Protein AF-A0A075G4Y4-F1 (afdb_monomer_lite)

Radius of gyration: 36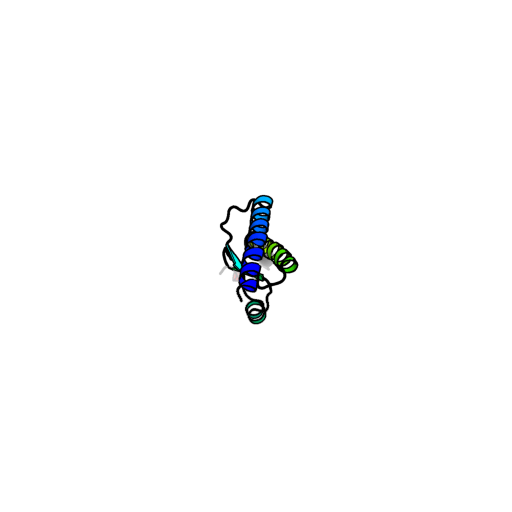.13 Å; chains: 1; bounding box: 74×23×98 Å

pLDDT: mean 80.38, std 12.79, range [43.12, 96.0]

Structure (mmCIF, N/CA/C/O backbone):
data_AF-A0A075G4Y4-F1
#
_entry.id   AF-A0A075G4Y4-F1
#
loop_
_atom_site.group_PDB
_atom_site.id
_atom_site.type_symbol
_atom_site.label_atom_id
_atom_site.label_alt_id
_atom_site.label_comp_id
_atom_site.label_asym_id
_atom_site.label_entity_id
_atom_site.label_seq_id
_atom_site.pdbx_PDB_ins_code
_atom_site.Cartn_x
_atom_site.Cartn_y
_atom_site.Cartn_z
_atom_site.occupancy
_atom_site.B_iso_or_equiv
_atom_site.auth_seq_id
_atom_site.auth_comp_id
_atom_site.auth_asym_id
_atom_site.auth_atom_id
_atom_site.pdbx_PDB_model_num
ATOM 1 N N . MET A 1 1 ? 11.783 -5.094 -32.821 1.00 59.66 1 MET A N 1
ATOM 2 C CA . MET A 1 1 ? 12.029 -6.338 -32.056 1.00 59.66 1 MET A CA 1
ATOM 3 C C . MET A 1 1 ? 13.352 -6.304 -31.299 1.00 59.66 1 MET A C 1
ATOM 5 O O . MET A 1 1 ? 13.279 -6.135 -30.096 1.00 59.66 1 MET A O 1
ATOM 9 N N . GLU A 1 2 ? 14.541 -6.379 -31.918 1.00 61.59 2 GLU A N 1
ATOM 10 C CA . GLU A 1 2 ? 15.810 -6.275 -31.147 1.00 61.59 2 GLU A CA 1
ATOM 11 C C . GLU A 1 2 ? 15.990 -4.912 -30.451 1.00 61.59 2 GLU A C 1
ATOM 13 O O . GLU A 1 2 ? 16.424 -4.857 -29.304 1.00 61.59 2 GLU A O 1
ATOM 18 N N . SER A 1 3 ? 15.583 -3.818 -31.106 1.00 68.25 3 SER A N 1
ATOM 19 C CA . SER A 1 3 ? 15.658 -2.461 -30.539 1.00 68.25 3 SER A CA 1
ATOM 20 C C . SER A 1 3 ? 14.761 -2.253 -29.312 1.00 68.25 3 SER A C 1
ATOM 22 O O . SER A 1 3 ? 15.124 -1.495 -28.419 1.00 68.25 3 SER A O 1
ATOM 24 N N . ASP A 1 4 ? 13.604 -2.917 -29.256 1.00 69.44 4 ASP A N 1
ATOM 25 C CA . ASP A 1 4 ? 12.621 -2.731 -28.177 1.00 69.44 4 ASP A CA 1
ATOM 26 C C . ASP A 1 4 ? 13.045 -3.494 -26.917 1.00 69.44 4 ASP A C 1
ATOM 28 O O . ASP A 1 4 ? 12.893 -3.005 -25.801 1.00 69.44 4 ASP A O 1
ATOM 32 N N . VAL A 1 5 ? 13.661 -4.667 -27.101 1.00 72.69 5 VAL A N 1
ATOM 33 C CA . VAL A 1 5 ? 14.238 -5.464 -26.009 1.00 72.69 5 VAL A CA 1
ATOM 34 C C . VAL A 1 5 ? 15.427 -4.739 -25.379 1.00 72.69 5 VAL A C 1
ATOM 36 O O . VAL A 1 5 ? 15.532 -4.683 -24.158 1.00 72.69 5 VAL A O 1
ATOM 39 N N . LEU A 1 6 ? 16.300 -4.138 -26.194 1.00 70.94 6 LEU A N 1
ATOM 40 C CA . LEU A 1 6 ? 17.425 -3.332 -25.707 1.00 70.94 6 LEU A CA 1
ATOM 41 C C . LEU A 1 6 ? 16.960 -2.111 -24.903 1.00 70.94 6 LEU A C 1
ATOM 43 O O . LEU A 1 6 ? 17.531 -1.819 -23.853 1.00 70.94 6 LEU A O 1
ATOM 47 N N . LEU A 1 7 ? 15.906 -1.431 -25.361 1.00 76.12 7 LEU A N 1
ATOM 48 C CA . LEU A 1 7 ? 15.320 -0.303 -24.639 1.00 76.12 7 LEU A CA 1
ATOM 49 C C . LEU A 1 7 ? 14.710 -0.743 -23.300 1.00 76.12 7 LEU A C 1
ATOM 51 O O . LEU A 1 7 ? 14.949 -0.101 -22.281 1.00 76.12 7 LEU A O 1
ATOM 55 N N . MET A 1 8 ? 13.983 -1.864 -23.276 1.00 75.19 8 MET A N 1
ATOM 56 C CA . MET A 1 8 ? 13.421 -2.415 -22.037 1.00 75.19 8 MET A CA 1
ATOM 57 C C . MET A 1 8 ? 14.499 -2.812 -21.025 1.00 75.19 8 MET A C 1
ATOM 59 O O . MET A 1 8 ? 14.346 -2.538 -19.837 1.00 75.19 8 MET A O 1
ATOM 63 N N . LEU A 1 9 ? 15.598 -3.420 -21.480 1.00 77.44 9 LEU A N 1
ATOM 64 C CA . LEU A 1 9 ? 16.726 -3.765 -20.612 1.00 77.44 9 LEU A CA 1
ATOM 65 C C . LEU A 1 9 ? 17.403 -2.513 -20.042 1.00 77.44 9 LEU A C 1
ATOM 67 O O . LEU A 1 9 ? 17.670 -2.461 -18.845 1.00 77.44 9 LEU A O 1
ATOM 71 N N . SER A 1 10 ? 17.607 -1.481 -20.865 1.00 84.81 10 SER A N 1
ATOM 72 C CA . SER A 1 10 ? 18.181 -0.212 -20.407 1.00 84.81 10 SER A CA 1
ATOM 73 C C . SER A 1 10 ? 17.282 0.498 -19.387 1.00 84.81 10 SER A C 1
ATOM 75 O O . SER A 1 10 ? 17.769 0.978 -18.363 1.00 84.81 10 SER A O 1
ATOM 77 N N . ASN A 1 11 ? 15.966 0.509 -19.612 1.00 88.00 11 ASN A N 1
ATOM 78 C CA . ASN A 1 11 ? 15.014 1.067 -18.652 1.00 88.00 11 ASN A CA 1
ATOM 79 C C . ASN A 1 11 ? 15.024 0.278 -17.336 1.00 88.00 11 ASN A C 1
ATOM 81 O O . ASN A 1 11 ? 15.020 0.878 -16.262 1.00 88.00 11 ASN A O 1
ATOM 85 N N . LEU A 1 12 ? 15.087 -1.056 -17.405 1.00 89.88 12 LEU A N 1
ATOM 86 C CA . LEU A 1 12 ? 15.162 -1.914 -16.225 1.00 89.88 12 LEU A CA 1
ATOM 87 C C . LEU A 1 12 ? 16.404 -1.606 -15.380 1.00 89.88 12 LEU A C 1
ATOM 89 O O . LEU A 1 12 ? 16.306 -1.535 -14.157 1.00 89.88 12 LEU A O 1
ATOM 93 N N . GLU A 1 13 ? 17.564 -1.406 -16.004 1.00 92.75 13 GLU A N 1
ATOM 94 C CA . GLU A 1 13 ? 18.798 -1.040 -15.298 1.00 92.75 13 GLU A CA 1
ATOM 95 C C . GLU A 1 13 ? 18.655 0.296 -14.556 1.00 92.75 13 GLU A C 1
ATOM 97 O O . GLU A 1 13 ? 18.961 0.375 -13.365 1.00 92.75 13 GLU A O 1
ATOM 102 N N . ILE A 1 14 ? 18.128 1.330 -15.220 1.00 94.06 14 ILE A N 1
ATOM 103 C CA . ILE A 1 14 ? 17.927 2.658 -14.616 1.00 94.06 14 ILE A CA 1
ATOM 104 C C . ILE A 1 14 ? 16.945 2.586 -13.441 1.00 94.06 14 ILE A C 1
ATOM 106 O O . ILE A 1 14 ? 17.189 3.166 -12.380 1.00 94.06 14 ILE A O 1
ATOM 110 N N . LEU A 1 15 ? 15.846 1.852 -13.607 1.00 95.12 15 LEU A N 1
ATOM 111 C CA . LEU A 1 15 ? 14.845 1.679 -12.560 1.00 95.12 15 LEU A CA 1
ATOM 112 C C . LEU A 1 15 ? 15.397 0.888 -11.366 1.00 95.12 15 LEU A C 1
ATOM 114 O O . LEU A 1 15 ? 15.100 1.239 -10.227 1.00 95.12 15 LEU A O 1
ATOM 118 N N . ASN A 1 16 ? 16.246 -0.120 -11.589 1.00 95.31 16 ASN A N 1
ATOM 119 C CA . ASN A 1 16 ? 16.918 -0.832 -10.496 1.00 95.31 16 ASN A CA 1
ATOM 120 C C . ASN A 1 16 ? 17.878 0.080 -9.723 1.00 95.31 16 ASN A C 1
ATOM 122 O O . ASN A 1 16 ? 17.835 0.096 -8.497 1.00 95.31 16 ASN A O 1
ATOM 126 N N . ILE A 1 17 ? 18.671 0.908 -10.414 1.00 95.81 17 ILE A N 1
ATOM 127 C CA . ILE A 1 17 ? 19.530 1.910 -9.756 1.00 95.81 17 ILE A CA 1
ATOM 128 C C . ILE A 1 17 ? 18.683 2.851 -8.891 1.00 95.81 17 ILE A C 1
ATOM 130 O O . ILE A 1 17 ? 19.047 3.171 -7.757 1.00 95.81 17 ILE A O 1
ATOM 134 N N . ARG A 1 18 ? 17.528 3.290 -9.408 1.00 95.88 18 ARG A N 1
ATOM 135 C CA . ARG A 1 18 ? 16.611 4.137 -8.644 1.00 95.88 18 ARG A CA 1
ATOM 136 C C . ARG A 1 18 ? 16.042 3.407 -7.425 1.00 95.88 18 ARG A C 1
ATOM 138 O O . ARG A 1 18 ? 15.999 4.006 -6.352 1.00 95.88 18 ARG A O 1
ATOM 145 N N . LEU A 1 19 ? 15.625 2.150 -7.578 1.00 95.25 19 LEU A N 1
ATOM 146 C CA . LEU A 1 19 ? 15.114 1.316 -6.490 1.00 95.25 19 LEU A CA 1
ATOM 147 C C . LEU A 1 19 ? 16.165 1.136 -5.389 1.00 95.25 19 LEU A C 1
ATOM 149 O O . LEU A 1 19 ? 15.842 1.304 -4.216 1.00 95.25 19 LEU A O 1
ATOM 153 N N . ASP A 1 20 ? 17.419 0.872 -5.746 1.00 95.25 20 ASP A N 1
ATOM 154 C CA . ASP A 1 20 ? 18.510 0.754 -4.777 1.00 95.25 20 ASP A CA 1
ATOM 155 C C . ASP A 1 20 ? 18.749 2.068 -4.024 1.00 95.25 20 ASP A C 1
ATOM 157 O O . ASP A 1 20 ? 18.853 2.063 -2.797 1.00 95.25 20 ASP A O 1
ATOM 161 N N . GLY A 1 21 ? 18.730 3.209 -4.722 1.00 93.38 21 GLY A N 1
ATOM 162 C CA . GLY A 1 21 ? 18.833 4.522 -4.079 1.00 93.38 21 GLY A CA 1
ATOM 163 C C . GLY A 1 21 ? 17.672 4.821 -3.121 1.00 93.38 21 GLY A C 1
ATOM 164 O O . GLY A 1 21 ? 17.873 5.419 -2.061 1.00 93.38 21 GLY A O 1
ATOM 165 N N . LEU A 1 22 ? 16.453 4.384 -3.453 1.00 92.06 22 LEU A N 1
ATOM 166 C CA . LEU A 1 22 ? 15.302 4.466 -2.548 1.00 92.06 22 LEU A CA 1
ATOM 167 C C . LEU A 1 22 ? 15.498 3.562 -1.325 1.00 92.06 22 LEU A C 1
ATOM 169 O O . LEU A 1 22 ? 15.345 4.021 -0.195 1.00 92.06 22 LEU A O 1
ATOM 173 N N . LYS A 1 23 ? 15.893 2.302 -1.526 1.00 91.38 23 LYS A N 1
ATOM 174 C CA . LYS A 1 23 ? 16.162 1.360 -0.433 1.00 91.38 23 LYS A CA 1
ATOM 175 C C . LYS A 1 23 ? 17.217 1.893 0.529 1.00 91.38 23 LYS A C 1
ATOM 177 O O . LYS A 1 23 ? 17.008 1.830 1.736 1.00 91.38 23 LYS A O 1
ATOM 182 N N . GLU A 1 24 ? 18.296 2.475 0.012 1.00 92.19 24 GLU A N 1
ATOM 183 C CA . GLU A 1 24 ? 19.329 3.121 0.824 1.00 92.19 24 GLU A CA 1
ATOM 184 C C . GLU A 1 24 ? 18.765 4.313 1.611 1.00 92.19 24 GLU A C 1
ATOM 186 O O . GLU A 1 24 ? 18.932 4.385 2.828 1.00 92.19 24 GLU A O 1
ATOM 191 N N . THR A 1 25 ? 18.030 5.206 0.941 1.00 87.56 25 THR A N 1
ATOM 192 C CA . THR A 1 25 ? 17.453 6.414 1.559 1.00 87.56 25 THR A CA 1
ATOM 193 C C . THR A 1 25 ? 16.501 6.084 2.711 1.00 87.56 25 THR A C 1
ATOM 195 O O . THR A 1 25 ? 16.500 6.772 3.732 1.00 87.56 25 THR A O 1
ATOM 198 N N . TYR A 1 26 ? 15.692 5.033 2.558 1.00 85.00 26 TYR A N 1
ATOM 199 C CA . TYR A 1 26 ? 14.682 4.627 3.538 1.00 85.00 26 TYR A CA 1
ATOM 200 C C . TYR A 1 26 ? 15.135 3.475 4.451 1.00 85.00 26 TYR A C 1
ATOM 202 O O . TYR A 1 26 ? 14.359 3.025 5.292 1.00 85.00 26 TYR A O 1
ATOM 210 N N . GLY A 1 27 ? 16.379 3.001 4.317 1.00 87.06 27 GLY A N 1
ATOM 211 C CA . GLY A 1 27 ? 16.932 1.916 5.134 1.00 87.06 27 GLY A CA 1
ATOM 212 C C . GLY A 1 27 ? 16.239 0.560 4.943 1.00 87.06 27 GLY A C 1
ATOM 213 O O . GLY A 1 27 ? 16.212 -0.249 5.870 1.00 87.06 27 GLY A O 1
ATOM 214 N N . VAL A 1 28 ? 15.661 0.308 3.767 1.00 86.31 28 VAL A N 1
ATOM 215 C CA . VAL A 1 28 ? 14.939 -0.932 3.452 1.00 86.31 28 VAL A CA 1
ATOM 216 C C . VAL A 1 28 ? 15.931 -2.016 3.033 1.00 86.31 28 VAL A C 1
ATOM 218 O O . VAL A 1 28 ? 16.604 -1.900 2.009 1.00 86.31 28 VAL A O 1
ATOM 221 N N . THR A 1 29 ? 16.004 -3.097 3.808 1.00 90.38 29 THR A N 1
ATOM 222 C CA . THR A 1 29 ? 16.895 -4.241 3.540 1.00 90.38 29 THR A CA 1
ATOM 223 C C . THR A 1 29 ? 16.206 -5.385 2.799 1.00 90.38 29 THR A C 1
ATOM 225 O O . THR A 1 29 ? 16.874 -6.331 2.378 1.00 90.38 29 THR A O 1
ATOM 228 N N . ASP A 1 30 ? 14.889 -5.297 2.609 1.00 87.69 30 ASP A N 1
ATOM 229 C CA . ASP A 1 30 ? 14.100 -6.314 1.927 1.00 87.69 30 ASP A C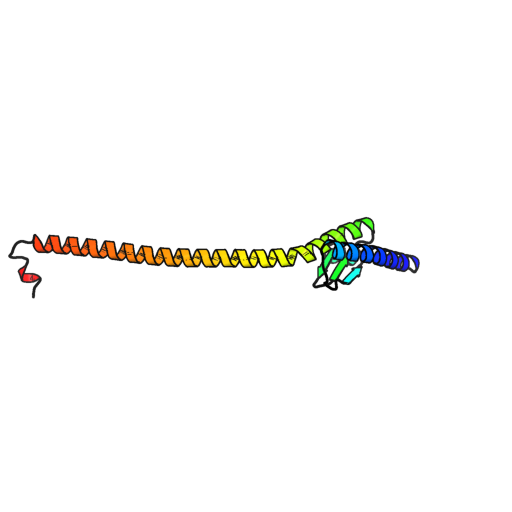A 1
ATOM 230 C C . ASP A 1 30 ? 14.539 -6.517 0.471 1.00 87.69 30 ASP A C 1
ATOM 232 O O . ASP A 1 30 ? 14.958 -5.594 -0.243 1.00 87.69 30 ASP A O 1
ATOM 236 N N . ASN A 1 31 ? 14.420 -7.762 0.007 1.00 92.12 31 ASN A N 1
ATOM 237 C CA . ASN A 1 31 ? 14.679 -8.104 -1.384 1.00 92.12 31 ASN A CA 1
ATOM 238 C C . ASN A 1 31 ? 13.459 -7.761 -2.247 1.00 92.12 31 ASN A C 1
ATOM 240 O O . ASN A 1 31 ? 12.578 -8.602 -2.439 1.00 92.12 31 ASN A O 1
ATOM 244 N N . ILE A 1 32 ? 13.418 -6.522 -2.730 1.00 93.06 32 ILE A N 1
ATOM 245 C CA . ILE A 1 32 ? 12.392 -6.035 -3.651 1.00 93.06 32 ILE A CA 1
ATOM 246 C C . ILE A 1 32 ? 12.802 -6.370 -5.089 1.00 93.06 32 ILE A C 1
ATOM 248 O O . ILE A 1 32 ? 13.871 -5.961 -5.537 1.00 93.06 32 ILE A O 1
ATOM 252 N N . GLU A 1 33 ? 11.953 -7.105 -5.802 1.00 94.06 33 GLU A N 1
ATOM 253 C CA . GLU A 1 33 ? 12.142 -7.457 -7.212 1.00 94.06 33 GLU A CA 1
ATOM 254 C C . GLU A 1 33 ? 11.350 -6.492 -8.099 1.00 94.06 33 GLU A C 1
ATOM 256 O O . GLU A 1 33 ? 10.146 -6.305 -7.911 1.00 94.06 33 GLU A O 1
ATOM 261 N N . LEU A 1 34 ? 12.018 -5.893 -9.083 1.00 94.50 34 LEU A N 1
ATOM 262 C CA . LEU A 1 34 ? 11.374 -5.043 -10.075 1.00 94.50 34 LEU A CA 1
ATOM 263 C C . LEU A 1 34 ? 10.928 -5.883 -11.279 1.00 94.50 34 LEU A C 1
ATOM 265 O O . LEU A 1 34 ? 11.727 -6.614 -11.866 1.00 94.50 34 LEU A O 1
ATOM 269 N N . CYS A 1 35 ? 9.663 -5.762 -11.672 1.00 92.81 35 CYS A N 1
ATOM 270 C CA . CYS A 1 35 ? 9.091 -6.464 -12.815 1.00 92.81 35 CYS A CA 1
ATOM 271 C C . CYS A 1 35 ? 8.534 -5.458 -13.826 1.00 92.81 35 CYS A C 1
ATOM 273 O O . CYS A 1 35 ? 7.640 -4.677 -13.504 1.00 92.81 35 CYS A O 1
ATOM 275 N N . LEU A 1 36 ? 9.029 -5.498 -15.063 1.00 92.38 36 LEU A N 1
ATOM 276 C CA . LEU A 1 36 ? 8.445 -4.724 -16.156 1.00 92.38 36 LEU A CA 1
ATOM 277 C C . LEU A 1 36 ? 7.347 -5.539 -16.828 1.00 92.38 36 LEU A C 1
ATOM 279 O O . LEU A 1 36 ? 7.563 -6.692 -17.200 1.00 92.38 36 LEU A O 1
ATOM 283 N N . GLY A 1 37 ? 6.183 -4.925 -16.976 1.00 88.88 37 GLY A N 1
ATOM 284 C CA . GLY A 1 37 ? 5.102 -5.423 -17.809 1.00 88.88 37 GLY A CA 1
ATOM 285 C C . GLY A 1 37 ? 4.843 -4.487 -18.982 1.00 88.88 37 GLY A C 1
ATOM 286 O O . GLY A 1 37 ? 5.485 -3.453 -19.156 1.00 88.88 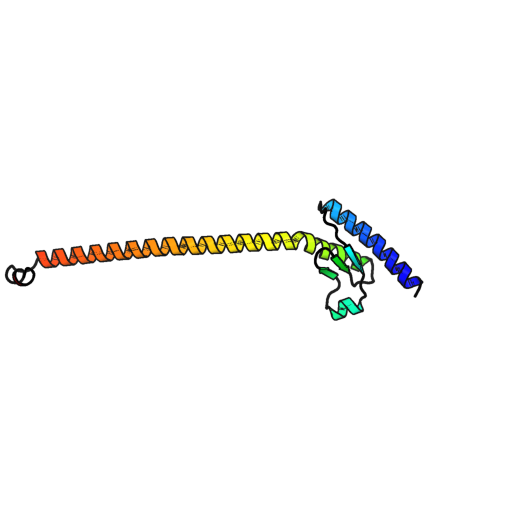37 GLY A O 1
ATOM 287 N N . THR A 1 38 ? 3.884 -4.870 -19.806 1.00 89.50 38 THR A N 1
ATOM 288 C CA . THR A 1 38 ? 3.447 -4.090 -20.966 1.00 89.50 38 THR A CA 1
ATOM 289 C C . THR A 1 38 ? 2.309 -3.139 -20.599 1.00 89.50 38 THR A C 1
ATOM 291 O O . THR A 1 38 ? 1.505 -3.435 -19.713 1.00 89.50 38 THR A O 1
ATOM 294 N N . ASN A 1 39 ? 2.171 -2.038 -21.343 1.00 89.31 39 ASN A N 1
ATOM 295 C CA . ASN A 1 39 ? 1.042 -1.115 -21.179 1.00 89.31 39 ASN A CA 1
ATOM 296 C C . ASN A 1 39 ? -0.315 -1.834 -21.329 1.00 89.31 39 ASN A C 1
ATOM 298 O O . ASN A 1 39 ? -1.248 -1.535 -20.591 1.00 89.31 39 ASN A O 1
ATOM 302 N N . GLU A 1 40 ? -0.418 -2.840 -22.209 1.00 91.38 40 GLU A N 1
ATOM 303 C CA . GLU A 1 40 ? -1.636 -3.654 -22.364 1.00 91.38 40 GLU A CA 1
ATOM 304 C C . GLU A 1 40 ? -2.000 -4.447 -21.098 1.00 91.38 40 GLU A C 1
ATOM 306 O O . GLU A 1 40 ? -3.179 -4.647 -20.797 1.00 91.38 40 GLU A O 1
ATOM 311 N N . GLU A 1 41 ? -1.006 -4.951 -20.361 1.00 90.88 41 GLU A N 1
ATOM 312 C CA . GLU A 1 41 ? -1.235 -5.627 -19.079 1.00 90.88 41 GLU A CA 1
ATOM 313 C C . GLU A 1 41 ? -1.716 -4.635 -18.021 1.00 90.88 41 GLU A C 1
ATOM 315 O O . GLU A 1 41 ? -2.670 -4.935 -17.299 1.00 90.88 41 GLU A O 1
ATOM 320 N N . GLY A 1 42 ? -1.118 -3.441 -17.986 1.00 90.25 42 GLY A N 1
ATOM 321 C CA . GLY A 1 42 ? -1.556 -2.346 -17.122 1.00 90.25 42 GLY A CA 1
ATOM 322 C C . GLY A 1 42 ? -3.003 -1.929 -17.391 1.00 90.25 42 GLY A C 1
ATOM 323 O O . GLY A 1 42 ? -3.811 -1.854 -16.467 1.00 90.25 42 GLY A O 1
ATOM 324 N N . GLU A 1 43 ? -3.383 -1.756 -18.660 1.00 92.44 43 GLU A N 1
ATOM 325 C CA . GLU A 1 43 ? -4.758 -1.425 -19.059 1.00 92.44 43 GLU A CA 1
ATOM 326 C C . GLU A 1 43 ? -5.770 -2.496 -18.632 1.00 92.44 43 GLU A C 1
ATOM 328 O O . GLU A 1 43 ? -6.832 -2.166 -18.102 1.00 92.44 43 GLU A O 1
ATOM 333 N N . LYS A 1 44 ? -5.435 -3.784 -18.798 1.00 94.56 44 LYS A N 1
ATOM 334 C CA . LYS A 1 44 ? -6.292 -4.900 -18.350 1.00 94.56 44 LYS A CA 1
ATOM 335 C C . LYS A 1 44 ? -6.498 -4.904 -16.838 1.00 94.56 44 LYS A C 1
ATOM 337 O O . LYS A 1 44 ? -7.568 -5.293 -16.371 1.00 94.56 44 LYS A O 1
ATOM 342 N N . LEU A 1 45 ? -5.477 -4.509 -16.081 1.00 91.94 45 LEU A N 1
ATOM 343 C CA . LEU A 1 45 ? -5.527 -4.412 -14.623 1.00 91.94 45 LEU A CA 1
ATOM 344 C C . LEU A 1 45 ? -6.109 -3.078 -14.134 1.00 91.94 45 LEU A C 1
ATOM 346 O O . LEU A 1 45 ? -6.484 -2.976 -12.967 1.00 91.94 45 LEU A O 1
ATOM 350 N N . GLY A 1 46 ? -6.211 -2.078 -15.012 1.00 94.06 46 GLY A N 1
ATOM 351 C CA . GLY A 1 46 ? -6.636 -0.724 -14.674 1.00 94.06 46 GLY A CA 1
ATOM 352 C C . GLY A 1 46 ? -5.609 0.052 -13.844 1.00 94.06 46 GLY A C 1
ATOM 353 O O . GLY A 1 46 ? -6.003 0.936 -13.085 1.00 94.06 46 GLY A O 1
ATOM 354 N N . CYS A 1 47 ? -4.316 -0.273 -13.942 1.00 92.75 47 CYS A N 1
ATOM 355 C CA . CYS A 1 47 ? -3.251 0.388 -13.183 1.00 92.75 47 CYS A CA 1
ATOM 356 C C . CYS A 1 47 ? -1.952 0.529 -13.996 1.00 92.75 47 CYS A C 1
ATOM 358 O O . CYS A 1 47 ? -1.725 -0.190 -14.964 1.00 92.75 47 CYS A O 1
ATOM 360 N N . ARG A 1 48 ? -1.092 1.477 -13.603 1.00 94.00 48 ARG A N 1
ATOM 361 C CA . ARG A 1 48 ? 0.207 1.741 -14.263 1.00 94.00 48 ARG A CA 1
ATOM 362 C C . ARG A 1 48 ? 1.401 1.184 -13.482 1.00 94.00 48 ARG A C 1
ATOM 364 O O . ARG A 1 48 ? 2.453 0.923 -14.056 1.00 94.00 48 ARG A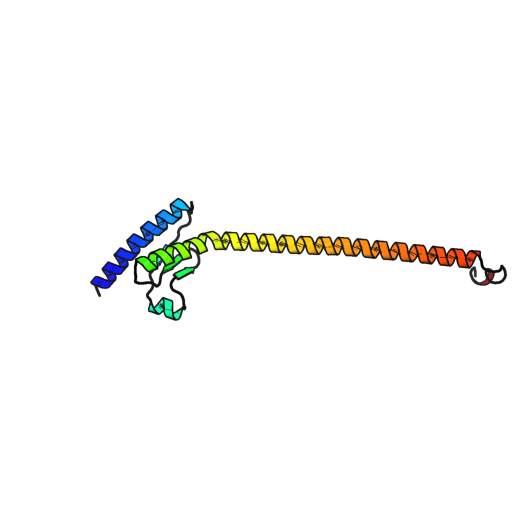 O 1
ATOM 371 N N . GLY A 1 49 ? 1.208 0.955 -12.189 1.00 94.50 49 GLY A N 1
ATOM 372 C CA . GLY A 1 49 ? 2.112 0.243 -11.298 1.00 94.50 49 GLY A CA 1
ATOM 373 C C . GLY A 1 49 ? 1.311 -0.617 -10.331 1.00 94.50 49 GLY A C 1
ATOM 374 O O . GLY A 1 49 ? 0.078 -0.510 -10.277 1.00 94.50 49 GLY A O 1
ATOM 375 N N . ARG A 1 50 ? 1.993 -1.541 -9.653 1.00 93.94 50 ARG A N 1
ATOM 376 C CA . ARG A 1 50 ? 1.403 -2.314 -8.558 1.00 93.94 50 ARG A CA 1
ATOM 377 C C . ARG A 1 50 ? 2.464 -2.965 -7.677 1.00 93.94 50 ARG A C 1
ATOM 379 O O . ARG A 1 50 ? 3.356 -3.643 -8.188 1.00 93.94 50 ARG A O 1
ATOM 386 N N . VAL A 1 51 ? 2.263 -2.935 -6.363 1.00 91.75 51 VAL A N 1
ATOM 387 C CA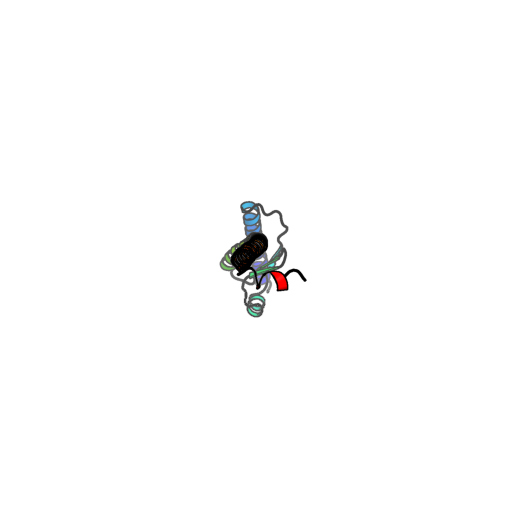 . VAL A 1 51 ? 2.983 -3.795 -5.408 1.00 91.75 51 VAL A CA 1
ATOM 388 C C . VAL A 1 51 ? 2.251 -5.124 -5.170 1.00 91.75 51 VAL A C 1
ATOM 390 O O . VAL A 1 51 ? 1.060 -5.159 -4.849 1.00 91.75 51 VAL A O 1
ATOM 393 N N . VAL A 1 52 ? 2.963 -6.251 -5.291 1.00 90.38 52 VAL A N 1
ATOM 394 C CA . VAL A 1 52 ? 2.467 -7.581 -4.887 1.00 90.38 52 VAL A CA 1
ATOM 395 C C . VAL A 1 52 ? 3.557 -8.336 -4.133 1.00 90.38 52 VAL A C 1
ATOM 397 O O . VAL A 1 52 ? 4.521 -8.823 -4.724 1.00 90.38 52 VAL A O 1
ATOM 400 N N . GLY A 1 53 ? 3.387 -8.478 -2.818 1.00 88.94 53 GLY A N 1
ATOM 401 C CA . GLY A 1 53 ? 4.403 -9.095 -1.965 1.00 88.94 53 GLY A CA 1
ATOM 402 C C . GLY A 1 53 ? 5.690 -8.272 -1.986 1.00 88.94 53 GLY A C 1
ATOM 403 O O . GLY A 1 53 ? 5.660 -7.082 -1.702 1.00 88.94 53 GLY A O 1
ATOM 404 N N . ASN A 1 54 ? 6.806 -8.900 -2.350 1.00 91.38 54 ASN A N 1
ATOM 405 C CA . ASN A 1 54 ? 8.106 -8.245 -2.499 1.00 91.38 54 ASN A CA 1
ATOM 406 C C . ASN A 1 54 ? 8.398 -7.800 -3.944 1.00 91.38 54 ASN A C 1
ATOM 408 O O . ASN A 1 54 ? 9.553 -7.566 -4.285 1.00 91.38 54 ASN A O 1
ATOM 412 N N . LYS A 1 55 ? 7.382 -7.746 -4.810 1.00 93.88 55 LYS A N 1
ATOM 413 C CA . LYS A 1 55 ? 7.544 -7.382 -6.218 1.00 93.88 55 LYS A CA 1
ATOM 414 C C . LYS A 1 55 ? 6.872 -6.053 -6.519 1.00 93.88 55 LYS A C 1
ATOM 416 O O . LYS A 1 55 ? 5.712 -5.857 -6.150 1.00 93.88 55 LYS A O 1
ATOM 421 N N . VAL A 1 56 ? 7.582 -5.185 -7.230 1.00 94.69 56 VAL A N 1
ATOM 422 C CA . VAL A 1 56 ? 7.061 -3.923 -7.763 1.00 94.69 56 VAL A CA 1
ATOM 423 C C . VAL A 1 56 ? 6.925 -4.073 -9.271 1.00 94.69 56 VAL A C 1
ATOM 425 O O . VAL A 1 56 ? 7.916 -4.267 -9.974 1.00 94.69 56 VAL A O 1
ATOM 428 N N . TYR A 1 57 ? 5.691 -4.003 -9.760 1.00 94.88 57 TYR A N 1
ATOM 429 C CA . TYR A 1 57 ? 5.373 -4.061 -11.180 1.00 94.88 57 TYR A CA 1
ATOM 430 C C . TYR A 1 57 ? 5.235 -2.654 -11.747 1.00 94.88 57 TYR A C 1
ATOM 432 O O . TYR A 1 57 ? 4.559 -1.815 -11.152 1.00 94.88 57 TYR A O 1
ATOM 440 N N . ILE A 1 58 ? 5.829 -2.425 -12.915 1.00 95.44 58 ILE A N 1
ATOM 441 C CA . ILE A 1 58 ? 5.682 -1.190 -13.687 1.00 95.44 58 ILE A CA 1
ATOM 442 C C . ILE A 1 58 ? 5.204 -1.565 -15.086 1.00 95.44 58 ILE A C 1
ATOM 444 O O . ILE A 1 58 ? 5.853 -2.349 -15.775 1.00 95.44 58 ILE A O 1
ATOM 448 N N . PHE A 1 59 ? 4.068 -1.002 -15.491 1.00 94.06 59 PHE A N 1
ATOM 449 C CA . PHE A 1 59 ? 3.427 -1.246 -16.787 1.00 94.06 59 PHE A CA 1
ATOM 450 C C . PHE A 1 59 ? 3.565 -0.048 -17.731 1.00 94.06 59 PHE A C 1
ATOM 452 O O . PHE A 1 59 ? 2.792 0.076 -18.673 1.00 94.06 59 PHE A O 1
ATOM 459 N N . GLU A 1 60 ? 4.498 0.861 -17.446 1.00 91.62 60 GLU A N 1
ATOM 460 C CA . GLU A 1 60 ? 4.729 2.071 -18.226 1.00 91.62 60 GLU A CA 1
ATOM 461 C C . GLU A 1 60 ? 6.006 1.955 -19.064 1.00 91.62 60 GLU A C 1
ATOM 463 O O . GLU A 1 60 ? 7.077 1.625 -18.552 1.00 91.62 60 GLU A O 1
ATOM 468 N N . GLY A 1 61 ? 5.883 2.235 -20.362 1.00 87.12 61 GLY A N 1
ATOM 469 C CA . GLY A 1 61 ? 6.984 2.195 -21.321 1.00 87.12 61 GLY A CA 1
ATOM 470 C C . GLY A 1 61 ? 7.811 3.481 -21.355 1.00 87.12 61 GLY A C 1
ATOM 471 O O . GLY A 1 61 ? 8.981 3.446 -21.747 1.00 87.12 61 GLY A O 1
ATOM 472 N N . ASN A 1 62 ? 7.236 4.615 -20.945 1.00 91.06 62 ASN A N 1
ATOM 473 C CA . ASN A 1 62 ? 7.975 5.863 -20.788 1.00 91.06 62 ASN A CA 1
ATOM 474 C C . ASN A 1 62 ? 8.817 5.841 -19.498 1.00 91.06 62 ASN A C 1
ATOM 476 O O . ASN A 1 62 ? 8.286 5.649 -18.410 1.00 91.06 62 ASN A O 1
ATOM 480 N N . LEU A 1 63 ? 10.130 6.069 -19.609 1.00 91.69 63 LEU A N 1
ATOM 481 C CA . LEU A 1 63 ? 11.053 5.981 -18.472 1.00 91.69 63 LEU A CA 1
ATOM 482 C C . LEU A 1 63 ? 10.769 7.011 -17.368 1.00 91.69 63 LEU A C 1
ATOM 484 O O . LEU A 1 63 ? 10.839 6.663 -16.191 1.00 91.69 63 LEU A O 1
ATOM 488 N N . ASP A 1 64 ? 10.464 8.258 -17.725 1.00 93.31 64 ASP A N 1
ATOM 489 C CA . ASP A 1 64 ? 10.237 9.321 -16.740 1.00 93.31 64 ASP A CA 1
ATOM 490 C C . ASP A 1 64 ? 8.989 9.009 -15.908 1.00 93.31 64 ASP A C 1
ATOM 492 O O . ASP A 1 64 ? 9.007 9.064 -14.678 1.00 93.31 64 ASP A O 1
ATOM 496 N N . GLU A 1 65 ? 7.925 8.574 -16.578 1.00 94.69 65 GLU A N 1
ATOM 497 C CA . GLU A 1 65 ? 6.687 8.165 -15.920 1.00 94.69 65 GLU A CA 1
ATOM 498 C C . GLU A 1 65 ? 6.873 6.865 -15.118 1.00 94.69 65 GLU A C 1
ATOM 500 O O . GLU A 1 65 ? 6.374 6.748 -13.999 1.00 94.69 65 GLU A O 1
ATOM 505 N N . ALA A 1 66 ? 7.652 5.908 -15.631 1.00 94.31 66 ALA A N 1
ATOM 506 C CA . ALA A 1 66 ? 8.022 4.692 -14.910 1.00 94.31 66 ALA A CA 1
ATOM 507 C C . ALA A 1 66 ? 8.795 4.993 -13.614 1.00 94.31 66 ALA A C 1
ATOM 509 O O . ALA A 1 66 ? 8.573 4.331 -12.600 1.00 94.31 66 ALA A O 1
ATOM 510 N N . LEU A 1 67 ? 9.673 6.002 -13.609 1.00 95.06 67 LEU A N 1
ATOM 511 C CA . LEU A 1 67 ? 10.395 6.444 -12.411 1.00 95.06 67 LEU A CA 1
ATOM 512 C C . LEU A 1 67 ? 9.456 7.064 -11.370 1.00 95.06 67 LEU A C 1
ATOM 514 O O . LEU A 1 67 ? 9.617 6.815 -10.171 1.00 95.06 67 LEU A O 1
ATOM 518 N N . GLU A 1 68 ? 8.478 7.861 -11.801 1.00 95.00 68 GLU A N 1
ATOM 519 C CA . GLU A 1 68 ? 7.451 8.403 -10.906 1.00 95.00 68 GLU A CA 1
ATOM 520 C C . GLU A 1 68 ? 6.603 7.290 -10.286 1.00 95.00 68 GLU A C 1
ATOM 522 O O . GLU A 1 68 ? 6.405 7.273 -9.068 1.00 95.00 68 GLU A O 1
ATOM 527 N N . ILE A 1 69 ? 6.178 6.324 -11.103 1.00 96.00 69 ILE A N 1
ATOM 528 C CA . ILE A 1 69 ? 5.430 5.148 -10.652 1.00 96.00 69 ILE A CA 1
ATOM 529 C C . ILE A 1 69 ? 6.269 4.335 -9.663 1.00 96.00 69 ILE A C 1
ATOM 531 O O . ILE A 1 69 ? 5.781 4.015 -8.585 1.00 96.00 69 ILE A O 1
ATOM 535 N N . LEU A 1 70 ? 7.546 4.068 -9.955 1.00 96.00 70 LEU A N 1
ATOM 536 C CA . LEU A 1 70 ? 8.443 3.366 -9.033 1.00 96.00 70 LEU A CA 1
ATOM 537 C C . LEU A 1 70 ? 8.505 4.052 -7.665 1.00 96.00 70 LEU A C 1
ATOM 539 O O . LEU A 1 70 ? 8.404 3.384 -6.639 1.00 96.00 70 LEU A O 1
ATOM 543 N N . ASN A 1 71 ? 8.664 5.379 -7.642 1.00 92.50 71 ASN A N 1
ATOM 544 C CA . ASN A 1 71 ? 8.679 6.128 -6.387 1.00 92.50 71 ASN A CA 1
ATOM 545 C C . ASN A 1 71 ? 7.352 5.957 -5.631 1.00 92.50 71 ASN A C 1
ATOM 547 O O . ASN A 1 71 ? 7.370 5.737 -4.424 1.00 92.50 71 ASN A O 1
ATOM 551 N N . HIS A 1 72 ? 6.216 6.049 -6.327 1.00 92.31 72 HIS A N 1
ATOM 552 C CA . HIS A 1 72 ? 4.892 5.894 -5.728 1.00 92.31 72 HIS A CA 1
ATOM 553 C C . HIS A 1 72 ? 4.690 4.499 -5.121 1.00 92.31 72 HIS A C 1
ATOM 555 O O . HIS A 1 72 ? 4.421 4.384 -3.926 1.00 92.31 72 HIS A O 1
ATOM 561 N N . GLU A 1 73 ? 4.903 3.447 -5.912 1.00 93.31 73 GLU A N 1
ATOM 562 C CA . GLU A 1 73 ? 4.723 2.054 -5.491 1.00 93.31 73 GLU A CA 1
ATOM 563 C C . GLU A 1 73 ? 5.705 1.669 -4.374 1.00 93.31 73 GLU A C 1
ATOM 565 O O . GLU A 1 73 ? 5.349 0.968 -3.428 1.00 93.31 73 GLU A O 1
ATOM 570 N N . PHE A 1 74 ? 6.944 2.170 -4.417 1.00 91.69 74 PHE A N 1
ATOM 571 C CA . PHE A 1 74 ? 7.899 1.963 -3.329 1.00 91.69 74 PHE A CA 1
ATOM 572 C C . PHE A 1 74 ? 7.406 2.581 -2.014 1.00 91.69 74 PHE A C 1
ATOM 574 O O . PHE A 1 74 ? 7.518 1.962 -0.955 1.00 91.69 74 PHE A O 1
ATOM 581 N N . MET A 1 75 ? 6.825 3.784 -2.062 1.00 87.12 75 MET A N 1
ATOM 582 C CA . MET A 1 75 ? 6.243 4.394 -0.868 1.00 87.12 75 MET A CA 1
ATOM 583 C C . MET A 1 75 ? 5.046 3.594 -0.353 1.00 87.12 75 MET A C 1
ATOM 585 O O . MET A 1 75 ? 4.913 3.457 0.861 1.00 87.12 75 MET A O 1
ATOM 589 N N . GLU A 1 76 ? 4.217 3.019 -1.230 1.00 84.12 76 GLU A N 1
ATOM 590 C CA . GLU A 1 76 ? 3.159 2.096 -0.802 1.00 84.12 76 GLU A CA 1
ATOM 591 C C . GLU A 1 76 ? 3.735 0.859 -0.104 1.00 84.12 76 GLU A C 1
ATOM 593 O O . GLU A 1 76 ? 3.260 0.499 0.972 1.00 84.12 76 GLU A O 1
ATOM 598 N N . PHE A 1 77 ? 4.802 0.259 -0.644 1.00 85.62 77 PHE A N 1
ATOM 599 C CA . PHE A 1 77 ? 5.483 -0.880 -0.018 1.00 85.62 77 PHE A CA 1
ATOM 600 C C . PHE A 1 77 ? 5.982 -0.553 1.399 1.00 85.62 77 PHE A C 1
ATOM 602 O O . PHE A 1 77 ? 5.829 -1.362 2.313 1.00 85.62 77 PHE A O 1
ATOM 609 N N . VAL A 1 78 ? 6.545 0.641 1.605 1.00 84.44 78 VAL A N 1
ATOM 610 C CA . VAL A 1 78 ? 7.076 1.070 2.910 1.00 84.44 78 VAL A CA 1
ATOM 611 C C . VAL A 1 78 ? 5.963 1.467 3.887 1.00 84.44 78 VAL A C 1
ATOM 613 O O . VAL A 1 78 ? 6.019 1.129 5.071 1.00 84.44 78 VAL A O 1
ATOM 616 N N . ILE A 1 79 ? 4.953 2.203 3.418 1.00 75.69 79 ILE A N 1
ATOM 617 C CA . ILE A 1 79 ? 3.933 2.823 4.277 1.00 75.69 79 ILE A CA 1
ATOM 618 C C . ILE A 1 79 ? 2.782 1.864 4.593 1.00 75.69 79 ILE A C 1
ATOM 620 O O . ILE A 1 79 ? 2.242 1.919 5.705 1.00 75.69 79 ILE A O 1
ATOM 624 N N . ALA A 1 80 ? 2.377 0.998 3.660 1.00 73.12 80 ALA A N 1
ATOM 625 C CA . ALA A 1 80 ? 1.205 0.141 3.846 1.00 73.12 80 ALA A CA 1
ATOM 626 C C . ALA A 1 80 ? 1.318 -0.763 5.090 1.00 73.12 80 ALA A C 1
ATOM 628 O O . ALA A 1 80 ? 0.389 -0.740 5.901 1.00 73.12 80 ALA A O 1
ATOM 629 N N . PRO A 1 81 ? 2.454 -1.447 5.355 1.00 70.94 81 PRO A N 1
ATOM 630 C CA . PRO A 1 81 ? 2.603 -2.248 6.570 1.00 70.94 81 PRO A CA 1
ATOM 631 C C . PRO A 1 81 ? 2.467 -1.419 7.854 1.00 70.94 81 PRO A C 1
ATOM 633 O O . PRO A 1 81 ? 1.818 -1.849 8.806 1.00 70.94 81 PRO A O 1
ATOM 636 N N . MET A 1 82 ? 3.032 -0.206 7.886 1.00 65.00 82 MET A N 1
ATOM 637 C CA . MET A 1 82 ? 2.918 0.683 9.049 1.00 65.00 82 MET A CA 1
ATOM 638 C C . MET A 1 82 ? 1.483 1.163 9.263 1.00 65.00 82 MET A C 1
ATOM 640 O O . MET A 1 82 ? 1.016 1.241 10.400 1.00 65.00 82 MET A O 1
ATOM 644 N N . THR A 1 83 ? 0.777 1.469 8.176 1.00 64.31 83 THR A N 1
ATOM 645 C CA . THR A 1 83 ? -0.613 1.935 8.218 1.00 64.31 83 THR A CA 1
ATOM 646 C C . THR A 1 83 ? -1.538 0.825 8.710 1.00 64.31 83 THR A C 1
ATOM 648 O O . THR A 1 83 ? -2.407 1.073 9.545 1.00 64.31 83 THR A O 1
ATOM 651 N N . ASP A 1 84 ? -1.313 -0.413 8.273 1.00 69.12 84 ASP A N 1
ATOM 652 C CA . ASP A 1 84 ? -2.068 -1.579 8.725 1.00 69.12 84 ASP A CA 1
ATOM 653 C C . ASP A 1 84 ? -1.849 -1.868 10.210 1.00 69.12 84 ASP A C 1
ATOM 655 O O . ASP A 1 84 ? -2.816 -2.100 10.941 1.00 69.12 84 ASP A O 1
ATOM 659 N N . GLU A 1 85 ? -0.606 -1.810 10.691 1.00 65.62 85 GLU A N 1
ATOM 660 C CA . GLU A 1 85 ? -0.320 -1.964 12.120 1.00 65.62 85 GLU A CA 1
ATOM 661 C C . GLU A 1 85 ? -0.927 -0.825 12.949 1.00 65.62 85 GLU A C 1
ATOM 663 O O . GLU A 1 85 ? -1.553 -1.075 13.982 1.00 65.62 85 GLU A O 1
ATOM 668 N N . PHE A 1 86 ? -0.853 0.419 12.470 1.00 57.94 86 PHE A N 1
ATOM 669 C CA . PHE A 1 86 ? -1.494 1.554 13.134 1.00 57.94 86 PHE A CA 1
ATOM 670 C C . PHE A 1 86 ? -3.019 1.384 13.214 1.00 57.94 86 PHE A C 1
ATOM 672 O O . PHE A 1 86 ? -3.622 1.585 14.271 1.00 57.94 86 PHE A O 1
ATOM 679 N N . ASN A 1 87 ? -3.646 0.926 12.129 1.00 64.25 87 ASN A N 1
ATOM 680 C CA . ASN A 1 87 ? -5.077 0.632 12.089 1.00 64.25 87 ASN A CA 1
ATOM 681 C C . ASN A 1 87 ? -5.455 -0.509 13.049 1.00 64.25 87 ASN A C 1
ATOM 683 O O . ASN A 1 87 ? -6.489 -0.437 13.723 1.00 64.25 87 ASN A O 1
ATOM 687 N N . LYS A 1 88 ? -4.617 -1.548 13.174 1.00 68.31 88 LYS A N 1
ATOM 688 C CA . LYS A 1 88 ? -4.817 -2.629 14.155 1.00 68.31 88 LYS A CA 1
ATOM 689 C C . LYS A 1 88 ? -4.749 -2.106 15.587 1.00 68.31 88 LYS A C 1
ATOM 691 O O . LYS A 1 88 ? -5.644 -2.428 16.378 1.00 68.31 88 LYS A O 1
ATOM 696 N N . VAL A 1 89 ? -3.756 -1.277 15.915 1.00 65.62 89 VAL A N 1
ATOM 697 C CA . VAL A 1 89 ? -3.623 -0.645 17.240 1.00 65.62 89 VAL A CA 1
ATOM 698 C C . VAL A 1 89 ? -4.852 0.211 17.544 1.00 65.62 89 VAL A C 1
ATOM 700 O O . VAL A 1 89 ? -5.522 -0.016 18.550 1.00 65.62 89 VAL A O 1
ATOM 703 N N . GLN A 1 90 ? -5.255 1.085 16.619 1.00 66.00 90 GLN A N 1
ATOM 704 C CA . GLN A 1 90 ? -6.436 1.933 16.789 1.00 66.00 90 GLN A CA 1
ATOM 705 C C . GLN A 1 90 ? -7.726 1.113 16.985 1.00 66.00 90 GLN A C 1
ATOM 707 O O . GLN A 1 90 ? -8.590 1.463 17.795 1.00 66.00 90 GLN A O 1
ATOM 712 N N . SER A 1 91 ? -7.867 -0.008 16.269 1.00 72.06 91 SER A N 1
ATOM 713 C CA . SER A 1 91 ? -9.010 -0.914 16.435 1.00 72.06 91 SER A CA 1
ATOM 714 C C . SER A 1 91 ? -9.026 -1.595 17.810 1.00 72.06 91 SER A C 1
ATOM 716 O O . SER A 1 91 ? -10.100 -1.836 18.371 1.00 72.06 91 SER A O 1
ATOM 718 N N . THR A 1 92 ? -7.845 -1.868 18.367 1.00 74.50 92 THR A N 1
ATOM 719 C CA . THR A 1 92 ? -7.665 -2.482 19.686 1.00 74.50 92 THR A CA 1
ATOM 720 C C . THR A 1 92 ? -7.996 -1.485 20.789 1.00 74.50 92 THR A C 1
ATOM 722 O O . THR A 1 92 ? -8.807 -1.800 21.658 1.00 74.50 92 THR A O 1
ATOM 725 N N . ASP A 1 93 ? -7.497 -0.253 20.694 1.00 70.69 93 ASP A N 1
ATOM 726 C CA . ASP A 1 93 ? -7.806 0.821 21.645 1.00 70.69 93 ASP A CA 1
ATOM 727 C C . ASP A 1 93 ? -9.305 1.124 21.689 1.00 70.69 93 ASP A C 1
ATOM 729 O O . ASP A 1 93 ? -9.896 1.286 22.759 1.00 70.69 93 ASP A O 1
ATOM 733 N N . ARG A 1 94 ? -9.967 1.120 20.525 1.00 69.94 94 ARG A N 1
ATOM 734 C CA . ARG A 1 94 ? -11.419 1.315 20.446 1.00 69.94 94 ARG A CA 1
ATOM 735 C C . ARG A 1 94 ? -12.197 0.173 21.104 1.00 69.94 94 ARG A C 1
ATOM 737 O O . ARG A 1 94 ? -13.223 0.428 21.739 1.00 69.94 94 ARG A O 1
ATOM 744 N N . LYS A 1 95 ? -11.741 -1.077 20.969 1.00 79.06 95 LYS A N 1
ATOM 745 C CA . LYS A 1 95 ? -12.338 -2.225 21.675 1.00 79.06 95 LYS A CA 1
ATOM 746 C C . LYS A 1 95 ? -12.147 -2.093 23.183 1.00 79.06 95 LYS A C 1
ATOM 748 O O . LYS A 1 95 ? -13.132 -2.194 23.909 1.00 79.06 95 LYS A O 1
ATOM 753 N N . LEU A 1 96 ? -10.930 -1.779 23.625 1.00 73.50 96 LEU A N 1
ATOM 754 C CA . LEU A 1 96 ? -10.599 -1.610 25.038 1.00 73.50 96 LEU A CA 1
ATOM 755 C C . LEU A 1 96 ? -11.434 -0.493 25.682 1.00 73.50 96 LEU A C 1
ATOM 757 O O . LEU A 1 96 ? -12.025 -0.682 26.743 1.00 73.50 96 LEU A O 1
ATOM 761 N N . PHE A 1 97 ? -11.562 0.652 25.004 1.00 74.50 97 PHE A N 1
ATOM 762 C CA . PHE A 1 97 ? -12.414 1.754 25.446 1.00 74.50 97 PHE A CA 1
ATOM 763 C C . PHE A 1 97 ? -13.876 1.319 25.596 1.00 74.50 97 PHE A C 1
ATOM 765 O O . PHE A 1 97 ? -14.501 1.591 26.621 1.00 74.50 97 PHE A O 1
ATOM 772 N N . ASN A 1 98 ? -14.422 0.606 24.606 1.00 78.75 98 ASN A N 1
ATOM 773 C CA . ASN A 1 98 ? -15.802 0.121 24.655 1.00 78.75 98 ASN A CA 1
ATOM 774 C C . ASN A 1 98 ? -16.027 -0.886 25.795 1.00 78.75 98 ASN A C 1
ATOM 776 O O . ASN A 1 98 ? -17.077 -0.854 26.438 1.00 78.75 98 ASN A O 1
ATOM 780 N N . GLU A 1 99 ? -15.063 -1.767 26.060 1.00 85.81 99 GLU A N 1
ATOM 781 C CA . GLU A 1 99 ? -15.125 -2.729 27.165 1.00 85.81 99 GLU A CA 1
ATOM 782 C C . GLU A 1 99 ? -15.065 -2.036 28.525 1.00 85.81 99 GLU A C 1
ATOM 784 O O . GLU A 1 99 ? -15.920 -2.299 29.373 1.00 85.81 99 GLU A O 1
ATOM 789 N N . MET A 1 100 ? -14.142 -1.086 28.712 1.00 73.25 100 MET A N 1
ATOM 790 C CA . MET A 1 100 ? -14.096 -0.270 29.928 1.00 73.25 100 MET A CA 1
ATOM 791 C C . MET A 1 100 ? -15.402 0.502 30.124 1.00 73.25 100 MET A C 1
ATOM 793 O O . MET A 1 100 ? -15.971 0.485 31.211 1.00 73.25 100 MET A O 1
ATOM 797 N N . SER A 1 101 ? -15.921 1.137 29.071 1.00 74.62 101 SER A N 1
ATOM 798 C CA . SER A 1 101 ? -17.161 1.916 29.139 1.00 74.62 101 SER A CA 1
ATOM 799 C C . SER A 1 101 ? -18.369 1.047 29.519 1.00 74.62 101 SER A C 1
ATOM 801 O O . SER A 1 101 ? -19.192 1.451 30.344 1.00 74.62 101 SER A O 1
ATOM 803 N N . ARG A 1 102 ? -18.451 -0.188 29.000 1.00 86.31 102 ARG A N 1
ATOM 804 C CA . ARG A 1 102 ? -19.454 -1.180 29.428 1.00 86.31 102 ARG A CA 1
ATOM 805 C C . ARG A 1 102 ? -19.266 -1.607 30.880 1.00 86.31 102 ARG A C 1
ATOM 807 O O . ARG A 1 102 ? -20.250 -1.651 31.610 1.00 86.31 102 ARG A O 1
ATOM 814 N N . ALA A 1 103 ? -18.036 -1.892 31.308 1.00 79.62 103 ALA A N 1
ATOM 815 C CA . ALA A 1 103 ? -17.754 -2.269 32.692 1.00 79.62 103 ALA A CA 1
ATOM 816 C C . ALA A 1 103 ? -18.173 -1.154 33.667 1.00 79.62 103 ALA A C 1
ATOM 818 O O . ALA A 1 103 ? -18.906 -1.417 34.619 1.00 79.62 103 ALA A O 1
ATOM 819 N N . PHE A 1 104 ? -17.810 0.100 33.377 1.00 75.81 104 PHE A N 1
ATOM 820 C CA . PHE A 1 104 ? -18.240 1.258 34.164 1.00 75.81 104 PHE A CA 1
ATOM 821 C C . PHE A 1 104 ? -19.761 1.441 34.153 1.00 75.81 104 PHE A C 1
ATOM 823 O O . PHE A 1 104 ? -20.349 1.697 35.202 1.00 75.81 104 PHE A O 1
ATOM 830 N N . SER A 1 105 ? -20.408 1.271 32.997 1.00 75.94 105 SER A N 1
ATOM 831 C CA . SER A 1 105 ? -21.868 1.378 32.877 1.00 75.94 105 SER A CA 1
ATOM 832 C C . SER A 1 105 ? -22.584 0.320 33.719 1.00 75.94 105 SER A C 1
ATOM 834 O O . SER A 1 105 ? -23.544 0.643 34.413 1.00 75.94 105 SER A O 1
ATOM 836 N N . ASN A 1 106 ? -22.096 -0.923 33.717 1.00 84.69 106 ASN A N 1
ATOM 837 C CA . ASN A 1 106 ? -22.660 -2.004 34.525 1.00 84.69 106 ASN A CA 1
ATOM 838 C C . ASN A 1 106 ? -22.534 -1.707 36.024 1.00 84.69 106 ASN A C 1
ATOM 840 O O . ASN A 1 106 ? -23.526 -1.792 36.743 1.00 84.69 106 ASN A O 1
ATOM 844 N N . VAL A 1 107 ? -21.353 -1.271 36.479 1.00 79.44 107 VAL A N 1
ATOM 845 C CA . VAL A 1 107 ? -21.131 -0.876 37.882 1.00 79.44 107 VAL A CA 1
ATOM 846 C C . VAL A 1 107 ? -22.043 0.287 38.280 1.00 79.44 107 VAL A C 1
ATOM 848 O O . VAL A 1 107 ? -22.644 0.271 39.354 1.00 79.44 107 VAL A O 1
ATOM 851 N N . TYR A 1 108 ? -22.188 1.290 37.411 1.00 74.50 108 TYR A N 1
ATOM 852 C CA . TYR A 1 108 ? -23.068 2.428 37.664 1.00 74.50 108 TYR A CA 1
ATOM 853 C C . TYR A 1 108 ? -24.540 2.004 37.785 1.00 74.50 108 TYR A C 1
ATOM 855 O O . TYR A 1 108 ? -25.221 2.423 38.721 1.00 74.50 108 TYR A O 1
ATOM 863 N N . ILE A 1 109 ? -25.024 1.146 36.880 1.00 77.19 109 ILE A N 1
ATOM 864 C CA . ILE A 1 109 ? -26.401 0.628 36.902 1.00 77.19 109 ILE A CA 1
ATOM 865 C C . ILE A 1 109 ? -26.658 -0.187 38.174 1.00 77.19 109 ILE A C 1
ATOM 867 O O . ILE A 1 109 ? -27.692 -0.006 38.818 1.00 77.19 109 ILE A O 1
ATOM 871 N N . GLU A 1 110 ? -25.728 -1.057 38.574 1.00 77.94 110 GLU A N 1
ATOM 872 C CA . GLU A 1 110 ? -25.852 -1.841 39.807 1.00 77.94 110 GLU A CA 1
ATOM 873 C C . GLU A 1 110 ? -25.931 -0.952 41.053 1.00 77.94 110 GLU A C 1
ATOM 875 O O . GLU A 1 110 ? -26.795 -1.161 41.910 1.00 77.94 110 GLU A O 1
ATOM 880 N N . LEU A 1 111 ? -25.080 0.074 41.137 1.00 71.62 111 LEU A N 1
ATOM 881 C CA . LEU A 1 111 ? -25.105 1.045 42.231 1.00 71.62 111 LEU A CA 1
ATOM 882 C C . LEU A 1 111 ? -26.413 1.841 42.254 1.00 71.62 111 LEU A C 1
ATOM 884 O O . LEU A 1 111 ? -27.036 1.963 43.308 1.00 71.62 111 LEU A O 1
ATOM 888 N N . ALA A 1 112 ? -26.863 2.343 41.104 1.00 68.50 112 ALA A N 1
ATOM 889 C CA . ALA A 1 112 ? -28.116 3.086 40.996 1.00 68.50 112 ALA A CA 1
ATOM 890 C C . ALA A 1 112 ? -29.324 2.232 41.415 1.00 68.50 112 ALA A C 1
ATOM 892 O O . ALA A 1 112 ? -30.196 2.699 42.157 1.00 68.50 112 ALA A O 1
ATOM 893 N N . ASN A 1 113 ? -29.353 0.962 41.003 1.00 77.69 113 ASN A N 1
ATOM 894 C CA . ASN A 1 113 ? -30.390 0.016 41.402 1.00 77.69 113 ASN A CA 1
ATOM 895 C C . ASN A 1 113 ? -30.357 -0.258 42.908 1.00 77.69 113 ASN A C 1
ATOM 897 O O . ASN A 1 113 ? -31.413 -0.217 43.538 1.00 77.69 113 ASN A O 1
ATOM 901 N N . ARG A 1 114 ? -29.172 -0.465 43.504 1.00 72.12 114 ARG A N 1
ATOM 902 C CA . ARG A 1 114 ? -29.025 -0.645 44.960 1.00 72.12 114 ARG A CA 1
ATOM 903 C C . ARG A 1 114 ? -29.537 0.552 45.743 1.00 72.12 114 ARG A C 1
ATOM 905 O O . ARG A 1 114 ? -30.381 0.379 46.615 1.00 72.12 114 ARG A O 1
ATOM 912 N N . VAL A 1 115 ? -29.100 1.759 45.388 1.00 71.12 115 VAL A N 1
ATOM 913 C CA . VAL A 1 115 ? -29.548 2.990 46.056 1.00 71.12 115 VAL A CA 1
ATOM 914 C C . VAL A 1 115 ? -31.062 3.135 45.939 1.00 71.12 115 VAL A C 1
ATOM 916 O O . VAL A 1 115 ? -31.734 3.453 46.919 1.00 71.12 115 VAL A O 1
ATOM 919 N N . THR A 1 116 ? -31.629 2.852 44.766 1.00 69.62 116 THR A N 1
ATOM 920 C CA . THR A 1 116 ? -33.082 2.912 44.557 1.00 69.62 116 THR A CA 1
ATOM 921 C C . THR A 1 116 ? -33.824 1.887 45.416 1.00 69.62 116 THR A C 1
ATOM 923 O O . THR A 1 116 ? -34.877 2.204 45.970 1.00 69.62 116 THR A O 1
ATOM 926 N N . TYR A 1 117 ? -33.279 0.678 45.560 1.00 67.06 117 TYR A N 1
ATOM 927 C CA . TYR A 1 117 ? -33.852 -0.372 46.400 1.00 67.06 117 TYR A CA 1
ATOM 928 C C . TYR A 1 117 ? -33.808 0.003 47.886 1.00 67.06 117 TYR A C 1
ATOM 930 O O . TYR A 1 117 ? -34.844 -0.007 48.545 1.00 67.06 117 TYR A O 1
ATOM 938 N N . GLU A 1 118 ? -32.652 0.446 48.386 1.00 67.50 118 GLU A N 1
ATOM 939 C CA . GLU A 1 118 ? -32.475 0.901 49.774 1.00 67.50 118 GLU A CA 1
ATOM 940 C C . GLU A 1 118 ? -33.375 2.100 50.107 1.00 67.50 118 GLU A C 1
ATOM 942 O O . GLU A 1 118 ? -33.921 2.212 51.206 1.00 67.50 118 GLU A O 1
ATOM 947 N N . SER A 1 119 ? -33.566 3.003 49.143 1.00 65.81 119 SER A N 1
ATOM 948 C CA . SER A 1 119 ? -34.472 4.148 49.281 1.00 65.81 119 SER A CA 1
ATOM 949 C C . SER A 1 119 ? -35.926 3.696 49.427 1.00 65.81 119 SER A C 1
ATOM 951 O O . SER A 1 119 ? -36.666 4.236 50.252 1.00 65.81 119 SER A O 1
ATOM 953 N N . LYS A 1 120 ? -36.335 2.693 48.638 1.00 70.31 120 LYS A N 1
ATOM 954 C CA . LYS A 1 120 ? -37.677 2.104 48.699 1.00 70.31 120 LYS A CA 1
ATOM 955 C C . LYS A 1 120 ? -37.898 1.326 49.998 1.00 70.31 120 LYS A C 1
ATOM 957 O O . LYS A 1 120 ? -38.952 1.498 50.601 1.00 70.31 120 LYS A O 1
ATOM 962 N N . GLU A 1 121 ? -36.919 0.554 50.470 1.00 71.12 121 GLU A N 1
ATOM 963 C CA . GLU A 1 121 ? -36.988 -0.122 51.776 1.00 71.12 121 GLU A CA 1
ATOM 964 C C . GLU A 1 121 ? -37.165 0.874 52.922 1.00 71.12 121 GLU A C 1
ATOM 966 O O . GLU A 1 121 ? -38.094 0.739 53.715 1.00 71.12 121 GLU A O 1
ATOM 971 N N . LYS A 1 122 ? -36.354 1.939 52.970 1.00 70.12 122 LYS A N 1
ATOM 972 C CA . LYS A 1 122 ? -36.493 2.984 53.999 1.00 70.12 122 LYS A CA 1
ATOM 973 C C . LYS A 1 122 ? -37.866 3.658 53.967 1.00 70.12 122 LYS A C 1
ATOM 975 O O . LYS A 1 122 ? -38.411 3.994 55.018 1.00 70.12 122 LYS A O 1
ATOM 980 N N . ALA A 1 123 ? -38.430 3.874 52.778 1.00 66.44 123 ALA A N 1
ATOM 981 C CA . ALA A 1 123 ? -39.770 4.436 52.637 1.00 66.44 123 ALA A CA 1
ATOM 982 C C . ALA A 1 123 ? -40.851 3.486 53.184 1.00 66.44 123 ALA A C 1
ATOM 984 O O . ALA A 1 123 ? -41.752 3.938 53.894 1.00 66.44 123 ALA A O 1
ATOM 985 N N . ILE A 1 124 ? -40.735 2.182 52.908 1.00 71.38 124 ILE A N 1
ATOM 986 C CA . ILE A 1 124 ? -41.639 1.147 53.432 1.00 71.38 124 ILE A CA 1
ATOM 987 C C . ILE A 1 124 ? -41.531 1.058 54.959 1.00 71.38 124 ILE A C 1
ATOM 989 O O . ILE A 1 124 ? -42.552 1.115 55.641 1.00 71.38 124 ILE A O 1
ATOM 993 N N . ASP A 1 125 ? -40.319 1.021 55.512 1.00 72.06 125 ASP A N 1
ATOM 994 C CA . ASP A 1 125 ? -40.082 0.986 56.960 1.00 72.06 125 ASP A CA 1
ATOM 995 C C . ASP A 1 125 ? -40.724 2.170 57.692 1.00 72.06 125 ASP A C 1
ATOM 997 O O . ASP A 1 125 ? -41.318 2.019 58.765 1.00 72.06 125 ASP A O 1
ATOM 1001 N N . ASN A 1 126 ? -40.623 3.368 57.113 1.00 70.94 126 ASN A N 1
ATOM 1002 C CA . ASN A 1 126 ? -41.221 4.573 57.682 1.00 70.94 126 ASN A CA 1
ATOM 1003 C C . ASN A 1 126 ? -42.755 4.533 57.629 1.00 70.94 126 ASN A C 1
ATOM 1005 O O . ASN A 1 126 ? -43.408 4.928 58.599 1.00 70.94 126 ASN A O 1
ATOM 1009 N N . LEU A 1 127 ? -43.330 4.010 56.541 1.00 69.81 127 LEU A N 1
ATOM 1010 C CA . LEU A 1 127 ? -44.772 3.778 56.424 1.00 69.81 127 LEU A CA 1
ATOM 1011 C C . LEU A 1 127 ? -45.260 2.773 57.473 1.00 69.81 127 LEU A C 1
ATOM 1013 O O . LEU A 1 127 ? -46.205 3.068 58.202 1.00 69.81 127 LEU A O 1
ATOM 1017 N N . VAL A 1 128 ? -44.580 1.631 57.617 1.00 71.38 128 VAL A N 1
ATOM 1018 C CA . VAL A 1 128 ? -44.933 0.592 58.598 1.00 71.38 128 VAL A CA 1
ATOM 1019 C C . VAL A 1 128 ? -44.855 1.129 60.028 1.00 71.38 128 VAL A C 1
ATOM 1021 O O . VAL A 1 128 ? -45.760 0.897 60.833 1.00 71.38 128 VAL A O 1
ATOM 1024 N N . LYS A 1 129 ? -43.823 1.913 60.365 1.00 74.12 129 LYS A N 1
ATOM 1025 C CA . LYS A 1 129 ? -43.688 2.528 61.698 1.00 74.12 129 LYS A CA 1
ATOM 1026 C C . LYS A 1 129 ? -44.825 3.500 62.014 1.00 74.12 129 LYS A C 1
ATOM 1028 O O . LYS A 1 129 ? -45.281 3.503 63.162 1.00 74.12 129 LYS A O 1
ATOM 1033 N N . GLY A 1 130 ? -45.301 4.251 61.020 1.00 68.88 130 GLY A N 1
ATOM 1034 C CA . GLY A 1 130 ? -46.403 5.210 61.136 1.00 68.88 130 GLY A CA 1
ATOM 1035 C C . GLY A 1 130 ? -47.813 4.605 61.155 1.00 68.88 130 GLY A C 1
ATOM 1036 O O . GLY A 1 130 ? -48.768 5.338 61.405 1.00 68.88 130 GLY A O 1
ATOM 1037 N N . LEU A 1 131 ? -47.973 3.295 60.922 1.00 66.12 131 LEU A N 1
ATOM 1038 C CA . LEU A 1 131 ? -49.295 2.661 60.902 1.00 66.12 131 LEU A CA 1
ATOM 1039 C C . LEU A 1 131 ? -49.968 2.639 62.295 1.00 66.12 131 LEU A C 1
ATOM 1041 O O . LEU A 1 131 ? -49.302 2.351 63.301 1.00 66.12 131 LEU A O 1
ATOM 1045 N N . PRO A 1 132 ? -51.300 2.859 62.365 1.00 63.72 132 PRO A N 1
ATOM 1046 C CA . PRO A 1 132 ? -52.099 2.645 63.572 1.00 63.72 132 PRO A CA 1
ATOM 1047 C C . PRO A 1 132 ? -51.936 1.216 64.113 1.00 63.72 132 PRO A C 1
ATOM 1049 O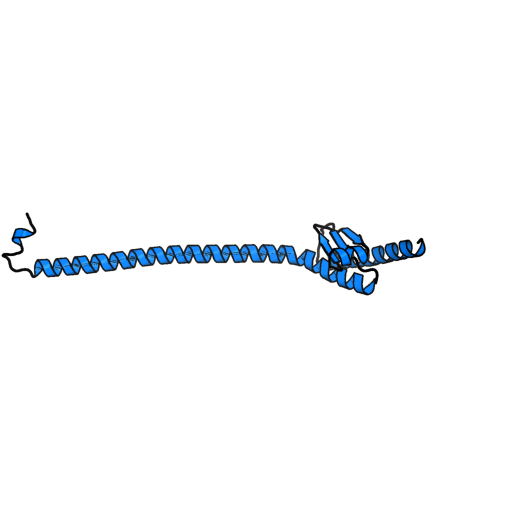 O . PRO A 1 132 ? -51.844 0.259 63.343 1.00 63.72 132 PRO A O 1
ATOM 1052 N N . LYS A 1 133 ? -51.935 1.049 65.445 1.00 63.41 133 LYS A N 1
ATOM 1053 C CA . LYS A 1 133 ? -51.655 -0.236 66.130 1.00 63.41 133 LYS A CA 1
ATOM 1054 C C . LYS A 1 133 ? -52.513 -1.420 65.656 1.00 63.41 133 LYS A C 1
ATOM 1056 O O . LYS A 1 133 ? -52.059 -2.555 65.741 1.00 63.41 133 LYS A O 1
ATOM 1061 N N . GLU A 1 134 ? -53.722 -1.163 65.169 1.00 57.50 134 GLU A N 1
ATOM 1062 C CA . GLU A 1 134 ? -54.678 -2.184 64.721 1.00 57.50 134 GLU A CA 1
ATOM 1063 C C . GLU A 1 134 ? -54.261 -2.858 63.404 1.00 57.50 134 GLU A C 1
ATOM 1065 O O . GLU A 1 134 ? -54.530 -4.039 63.211 1.00 57.50 134 GLU A O 1
ATOM 1070 N N . LEU A 1 135 ? -53.527 -2.148 62.540 1.00 56.16 135 LEU A N 1
ATOM 1071 C CA . LEU A 1 135 ? -53.058 -2.655 61.244 1.00 56.16 135 LEU A CA 1
ATOM 1072 C C . LEU A 1 135 ? -51.692 -3.352 61.325 1.00 56.16 135 LEU A C 1
ATOM 1074 O O . LEU A 1 135 ? -51.385 -4.182 60.476 1.00 56.16 135 LEU A O 1
ATOM 1078 N N . LYS A 1 136 ? -50.890 -3.081 62.366 1.00 55.53 136 LYS A N 1
ATOM 1079 C CA . LYS A 1 136 ? -49.583 -3.740 62.575 1.00 55.53 136 LYS A CA 1
ATOM 1080 C C . LYS A 1 136 ? -49.692 -5.238 62.887 1.00 55.53 136 LYS A C 1
ATOM 1082 O O . LYS A 1 136 ? -48.775 -5.986 62.581 1.00 55.53 136 LYS A O 1
ATOM 1087 N N . ARG A 1 137 ? -50.814 -5.690 63.465 1.00 52.03 137 ARG A N 1
ATOM 1088 C CA . ARG A 1 137 ? -51.017 -7.099 63.860 1.00 52.03 137 ARG A CA 1
ATOM 1089 C C . ARG A 1 137 ? -51.198 -8.068 62.688 1.00 52.03 137 ARG A C 1
ATOM 1091 O O . ARG A 1 137 ? -51.046 -9.262 62.896 1.00 52.03 137 ARG A O 1
ATOM 1098 N N . VAL A 1 138 ? -51.536 -7.580 61.492 1.00 55.19 138 VAL A N 1
ATOM 1099 C CA . VAL A 1 138 ? -51.780 -8.427 60.305 1.00 55.19 138 VAL A CA 1
ATOM 1100 C C . VAL A 1 138 ? -50.483 -8.724 59.538 1.00 55.19 138 VAL A C 1
ATOM 1102 O O . VAL A 1 138 ? -50.418 -9.683 58.784 1.00 55.19 138 VAL A O 1
ATOM 1105 N N . THR A 1 139 ? -49.433 -7.923 59.734 1.00 52.88 139 THR A N 1
ATOM 1106 C CA . THR A 1 139 ? -48.147 -8.062 59.027 1.00 52.88 139 THR A CA 1
ATOM 1107 C C . THR A 1 139 ? -47.112 -8.938 59.746 1.00 52.88 139 THR A C 1
ATOM 1109 O O . THR A 1 139 ? -46.050 -9.175 59.182 1.00 52.88 139 THR A O 1
ATOM 1112 N N . GLU A 1 140 ? -47.389 -9.405 60.970 1.00 50.25 140 GLU A N 1
ATOM 1113 C CA . GLU A 1 140 ? -46.463 -10.209 61.800 1.00 50.25 140 GLU A CA 1
ATOM 1114 C C . GLU A 1 140 ? -46.895 -11.686 61.974 1.00 50.25 140 GLU A C 1
ATOM 1116 O O . GLU A 1 140 ? -46.253 -12.427 62.719 1.00 50.25 140 GLU A O 1
ATOM 1121 N N . SER A 1 141 ? -47.965 -12.119 61.297 1.00 43.12 141 SER A N 1
ATOM 1122 C CA . SER A 1 141 ? -48.460 -13.509 61.248 1.00 43.12 141 SER A CA 1
ATOM 1123 C C . SER A 1 141 ? -48.173 -14.163 59.904 1.00 43.12 141 SER A C 1
ATOM 1125 O O . SER A 1 141 ? -47.712 -15.323 59.903 1.00 43.12 141 SER A O 1
#

Sequence (141 aa):
MESDVLLMLSNLEILNIRLDGLKETYGVTDNIELCLGTNEEGEKLGCRGRVVGNKVYIFEGNLDEALEILNHEFMEFVIAPMTDEFNKVQSTDRKLFNEMSRAFSNVYIELANRVTYESKEKAIDNLVKGLPKELKRVTES

Foldseek 3Di:
DVVLVVLVVVLLVVLVVLVVVVCVVVVPPDDAAEAEDALVVCVVVVHQWEDDDSYIYGHDSDSVVSSVSSVVRVVCVVVVVVVVVVVVVVVVVVVVVVVVVVVVVVVVVVVVVVVVVVVVVVVVVVVLVPDDPVVVVVVPD

Organism: NCBI:txid1455976

Secondary structure (DSSP, 8-state):
-HHHHHHHHHHHHHHHHHHHHHHHHHT--S-PEEEE--HHHHHHHT-SEEEETTEEEE---SHHHHHHHHHHHHHHHHHHHHHHHHHHHHHHHHHHHHHHHHHHHHHHHHHHHHHHHHHHHHHHHHHHHHS-HHHHTTS--